Protein AF-A0A533UF74-F1 (afdb_monomer_lite)

Radius of gyration: 23.27 Å; chains: 1; bounding box: 42×51×60 Å

Foldseek 3Di:
DVVVVVVVVVVVVVVVVVVVVVVVPDDPPPQWDWDDDPQKIKIWGWPDPPDDPPDDTKIKIAIFGHDPVDGHAAQCVCVPDFDWDDDDPDIDTFDWDGDPDGRMIITD

pLDDT: mean 89.41, std 9.02, range [54.38, 96.5]

Structure (mmCIF, N/CA/C/O backbone):
data_AF-A0A533UF74-F1
#
_entry.id   AF-A0A533UF74-F1
#
loop_
_atom_site.group_PDB
_atom_site.id
_atom_site.type_symbol
_atom_site.label_atom_id
_atom_site.label_alt_id
_atom_site.label_comp_id
_atom_site.label_asym_id
_atom_site.label_entity_id
_atom_site.label_seq_id
_atom_site.pdbx_PDB_ins_code
_atom_site.Cartn_x
_atom_site.Cartn_y
_atom_site.Cartn_z
_atom_site.occupancy
_atom_site.B_iso_or_equiv
_atom_site.auth_seq_id
_atom_site.auth_comp_id
_atom_site.auth_asym_id
_atom_site.auth_atom_id
_atom_site.pdbx_PDB_model_num
ATOM 1 N N . MET A 1 1 ? -23.996 36.216 45.908 1.00 66.38 1 MET A N 1
ATOM 2 C CA . MET A 1 1 ? -23.524 34.817 46.058 1.00 66.38 1 MET A CA 1
ATOM 3 C C . MET A 1 1 ? -24.106 33.898 44.983 1.00 66.38 1 MET A C 1
ATOM 5 O O . MET A 1 1 ? -23.331 33.299 44.255 1.00 66.38 1 MET A O 1
ATOM 9 N N . LYS A 1 2 ? -25.436 33.868 44.793 1.00 77.06 2 LYS A N 1
ATOM 10 C CA . LYS A 1 2 ? -26.121 33.052 43.767 1.00 77.06 2 LYS A CA 1
ATOM 11 C C . LYS A 1 2 ? -25.627 33.291 42.330 1.00 77.06 2 LYS A C 1
ATOM 13 O O . LYS A 1 2 ? -25.329 32.335 41.632 1.00 77.06 2 LYS A O 1
ATOM 18 N N . THR A 1 3 ? -25.437 34.547 41.921 1.00 79.25 3 THR A N 1
ATOM 19 C CA . THR A 1 3 ? -24.955 34.894 40.570 1.00 79.25 3 THR A CA 1
ATOM 20 C C . THR A 1 3 ? -23.552 34.352 40.292 1.00 79.25 3 THR A C 1
ATOM 22 O O . THR A 1 3 ? -23.322 33.788 39.236 1.00 79.25 3 THR A O 1
ATOM 25 N N . LYS A 1 4 ? -22.636 34.426 41.271 1.00 83.62 4 LYS A N 1
ATOM 26 C CA . LYS A 1 4 ? -21.272 33.882 41.144 1.00 83.62 4 LYS A CA 1
ATOM 27 C C . LYS A 1 4 ? -21.265 32.353 41.029 1.00 83.62 4 LYS A C 1
ATOM 29 O O . LYS A 1 4 ? -20.471 31.817 40.270 1.00 83.62 4 LYS A O 1
ATOM 34 N N . ILE A 1 5 ? -22.166 31.673 41.745 1.00 89.06 5 ILE A N 1
ATOM 35 C CA . ILE A 1 5 ? -22.339 30.215 41.658 1.00 89.06 5 ILE A CA 1
ATOM 36 C C . ILE A 1 5 ? -22.871 29.828 40.271 1.00 89.06 5 ILE A C 1
ATOM 38 O O . ILE A 1 5 ? -22.327 28.927 39.648 1.00 89.06 5 ILE A O 1
ATOM 42 N N . ILE A 1 6 ? -23.869 30.549 39.749 1.00 91.12 6 ILE A N 1
ATOM 43 C CA . ILE A 1 6 ? -24.423 30.303 38.407 1.00 91.12 6 ILE A CA 1
ATOM 44 C C . ILE A 1 6 ? -23.356 30.515 37.323 1.00 91.12 6 ILE A C 1
ATOM 46 O O . ILE A 1 6 ? -23.195 29.666 36.449 1.00 91.12 6 ILE A O 1
ATOM 50 N N . THR A 1 7 ? -22.591 31.609 37.395 1.00 89.88 7 THR A N 1
ATOM 51 C CA . THR A 1 7 ? -21.504 31.877 36.441 1.00 89.88 7 THR A CA 1
ATOM 52 C C . THR A 1 7 ? -20.418 30.805 36.509 1.00 89.88 7 THR A C 1
ATOM 54 O O . THR A 1 7 ? -19.968 30.333 35.469 1.00 89.88 7 THR A O 1
ATOM 57 N N . PHE A 1 8 ? -20.027 30.375 37.712 1.00 93.88 8 PHE A N 1
ATOM 58 C CA . PHE A 1 8 ? -19.042 29.310 37.886 1.00 93.88 8 PHE A CA 1
ATOM 59 C C . PHE A 1 8 ? -19.523 27.984 37.282 1.00 93.88 8 PHE A C 1
ATOM 61 O O . PHE A 1 8 ? -18.788 27.355 36.522 1.00 93.88 8 PHE A O 1
AT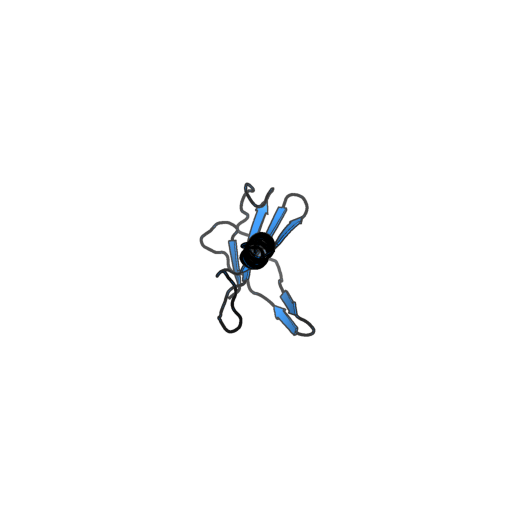OM 68 N N . SER A 1 9 ? -20.776 27.599 37.541 1.00 93.31 9 SER A N 1
ATOM 69 C CA . SER A 1 9 ? -21.368 26.386 36.968 1.00 93.31 9 SER A CA 1
ATOM 70 C C . SER A 1 9 ? -21.432 26.433 35.440 1.00 93.31 9 SER A C 1
ATOM 72 O O . SER A 1 9 ? -21.125 25.438 34.791 1.00 93.31 9 SER A O 1
ATOM 74 N N . LEU A 1 10 ? -21.778 27.582 34.849 1.00 95.00 10 LEU A N 1
ATOM 75 C CA . LEU A 1 10 ? -21.812 27.750 33.391 1.00 95.00 10 LEU A CA 1
ATOM 76 C C . LEU A 1 10 ? -20.425 27.600 32.759 1.00 95.00 10 LEU A C 1
ATOM 78 O O . LEU A 1 10 ? -20.283 26.889 31.767 1.00 95.00 10 LEU A O 1
ATOM 82 N N . VAL A 1 11 ? -19.399 28.217 33.352 1.00 95.81 11 VAL A N 1
ATOM 83 C CA . VAL A 1 11 ? -18.014 28.086 32.868 1.00 95.81 11 VAL A CA 1
ATOM 84 C C . VAL A 1 11 ? -17.536 26.640 32.988 1.00 95.81 11 VAL A C 1
ATOM 86 O O . VAL A 1 11 ? -16.903 26.125 32.070 1.00 95.81 11 VAL A O 1
ATOM 89 N N . PHE A 1 12 ? -17.881 25.958 34.081 1.00 96.06 12 PHE A N 1
ATOM 90 C CA . PHE A 1 12 ? -17.510 24.560 34.283 1.00 96.06 12 PHE A CA 1
ATOM 91 C C . PHE A 1 12 ? -18.175 23.626 33.259 1.00 96.06 12 PHE A C 1
ATOM 93 O O . PHE A 1 12 ? -17.503 22.784 32.666 1.00 96.06 12 PHE A O 1
ATOM 100 N N . ILE A 1 13 ? -19.470 23.812 32.983 1.00 96.44 13 ILE A N 1
ATOM 101 C CA . ILE A 1 13 ? -20.195 23.046 31.954 1.00 96.44 13 ILE A CA 1
ATOM 102 C C . ILE A 1 13 ? -19.608 23.310 30.562 1.00 96.44 13 ILE A C 1
ATOM 104 O O . ILE A 1 13 ? -19.399 22.374 29.791 1.00 96.44 13 ILE A O 1
ATOM 108 N N . MET A 1 14 ? -19.294 24.567 30.248 1.00 95.50 14 MET A N 1
ATOM 109 C CA . MET A 1 14 ? -18.664 24.935 28.981 1.00 95.50 14 MET A CA 1
ATOM 110 C C . MET A 1 14 ? -17.282 24.285 28.826 1.00 95.50 14 MET A C 1
ATOM 112 O O . MET A 1 14 ? -16.965 23.777 27.753 1.00 95.50 14 MET A O 1
ATOM 116 N N . LEU A 1 15 ? -16.487 24.219 29.899 1.00 95.19 15 LEU A N 1
ATOM 117 C CA . LEU A 1 15 ? -15.189 23.542 29.889 1.00 95.19 15 LEU A CA 1
ATOM 118 C C . LEU A 1 15 ? -15.332 22.033 29.639 1.00 95.19 15 LEU A C 1
ATOM 120 O O . LEU A 1 15 ? -14.585 21.474 28.836 1.00 95.19 15 LEU A O 1
ATOM 124 N N . LEU A 1 16 ? -16.311 21.381 30.274 1.00 94.50 16 LEU A N 1
ATOM 125 C CA . LEU A 1 16 ? -16.599 19.960 30.050 1.00 94.50 16 LEU A CA 1
ATOM 126 C C . LEU A 1 16 ? -17.026 19.680 28.602 1.00 94.50 16 LEU A C 1
ATOM 128 O O . LEU A 1 16 ? -16.560 18.709 28.008 1.00 94.50 16 LEU A O 1
ATOM 132 N N . LEU A 1 17 ? -17.857 20.544 28.014 1.00 93.56 17 LEU A N 1
ATOM 133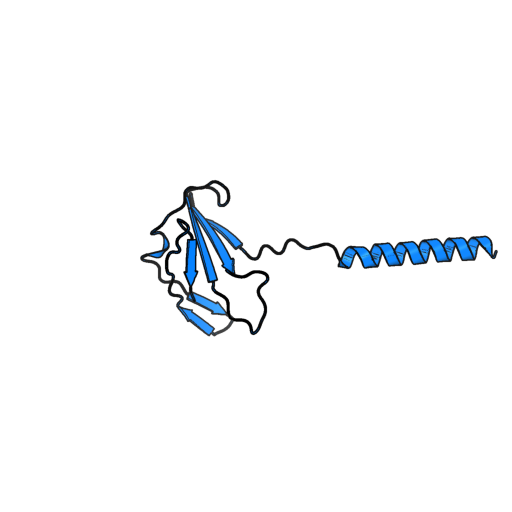 C CA . LEU A 1 17 ? -18.281 20.432 26.614 1.00 93.56 17 LEU A CA 1
ATOM 134 C C . LEU A 1 17 ? -17.103 20.582 25.642 1.00 93.56 17 LEU A C 1
ATOM 136 O O . LEU A 1 17 ? -16.981 19.803 24.696 1.00 93.56 17 LEU A O 1
ATOM 140 N N . VAL A 1 18 ? -16.203 21.535 25.900 1.00 91.94 18 VAL A N 1
ATOM 141 C CA . VAL A 1 18 ? -14.976 21.701 25.107 1.00 91.94 18 VAL A CA 1
ATOM 142 C C . VAL A 1 18 ? -14.09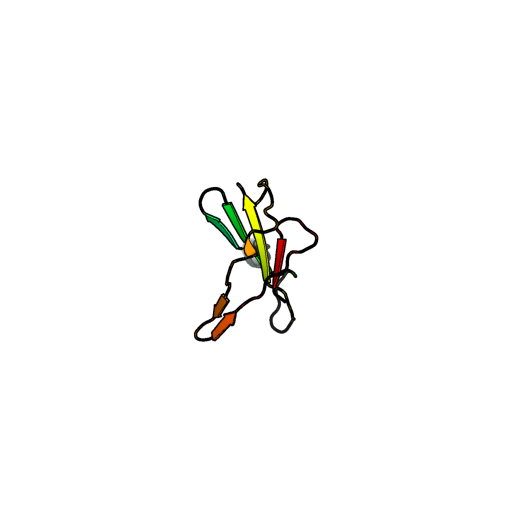4 20.457 25.224 1.00 91.94 18 VAL A C 1
ATOM 144 O O . VAL A 1 18 ? -13.683 19.912 24.203 1.00 91.94 18 VAL A O 1
ATOM 147 N N . MET A 1 19 ? -13.858 19.943 26.434 1.00 88.00 19 MET A N 1
ATOM 148 C CA . MET A 1 19 ? -13.054 18.730 26.638 1.00 88.00 19 MET A CA 1
ATOM 149 C C . MET A 1 19 ? -13.653 17.509 25.921 1.00 88.00 19 MET A C 1
ATOM 151 O O . MET A 1 19 ? -12.920 16.763 25.275 1.00 88.00 19 MET A O 1
ATOM 155 N N . TYR A 1 20 ? -14.980 17.343 25.969 1.00 87.94 20 TYR A N 1
ATOM 156 C CA . TYR A 1 20 ? -15.692 16.267 25.273 1.00 87.94 20 TYR A CA 1
ATOM 157 C C . TYR A 1 20 ? -15.535 16.355 23.749 1.00 87.94 20 TYR A C 1
ATOM 159 O O . TYR A 1 20 ? -15.335 15.340 23.086 1.00 87.94 20 TYR A O 1
ATOM 167 N N . SER A 1 21 ? -15.555 17.566 23.182 1.00 84.25 21 SER A N 1
ATOM 168 C CA . SER A 1 21 ? -15.435 17.765 21.731 1.00 84.25 21 SER A CA 1
ATOM 169 C C . SER A 1 21 ? -14.069 17.360 21.155 1.00 84.25 21 SER A C 1
ATOM 171 O O . SER A 1 21 ? -13.996 16.907 20.013 1.00 84.25 21 SER A O 1
ATOM 173 N N . ILE A 1 22 ? -12.990 17.426 21.947 1.00 79.38 22 ILE A N 1
ATOM 174 C CA . ILE A 1 22 ? -11.634 17.058 21.498 1.00 79.38 22 ILE A CA 1
ATOM 175 C C . ILE A 1 22 ? -11.546 15.556 21.174 1.00 79.38 22 ILE A C 1
ATOM 177 O O . ILE A 1 22 ? -10.819 15.162 20.258 1.00 79.38 22 ILE A O 1
ATOM 181 N N . SER A 1 23 ? -12.331 14.716 21.857 1.00 72.75 23 SER A N 1
ATOM 182 C CA . SER A 1 23 ? -12.407 13.272 21.599 1.00 72.75 23 SER A CA 1
ATOM 183 C C . SER A 1 23 ? -13.022 12.915 20.240 1.00 72.75 23 SER A C 1
ATOM 185 O O . SER A 1 23 ? -12.796 11.805 19.764 1.00 72.75 23 SER A O 1
ATOM 187 N N . PHE A 1 24 ? -13.741 13.843 19.597 1.00 72.31 24 PHE A N 1
ATOM 188 C CA . PHE A 1 24 ? -14.364 13.652 18.279 1.00 72.31 24 PHE A CA 1
ATOM 189 C C . PHE A 1 24 ? -13.562 14.262 17.130 1.00 72.31 24 PHE A C 1
ATOM 191 O O . PHE A 1 24 ? -14.044 14.304 16.000 1.00 72.31 24 PHE A O 1
ATOM 198 N N . THR A 1 25 ? -12.340 14.732 17.386 1.00 71.75 25 THR A N 1
ATOM 199 C CA . THR A 1 25 ? -11.462 15.168 16.299 1.00 71.75 25 THR A CA 1
ATOM 200 C C . THR A 1 25 ? -11.141 13.965 15.400 1.00 71.75 25 THR A C 1
ATOM 202 O O . THR A 1 25 ? -10.597 12.970 15.894 1.00 71.75 25 THR A O 1
ATOM 205 N N . PRO A 1 26 ? -11.491 13.997 14.096 1.00 62.06 26 PRO A N 1
ATOM 206 C CA . PRO A 1 26 ? -11.127 12.921 13.188 1.00 62.06 26 PRO A CA 1
ATOM 207 C C . PRO A 1 26 ? -9.603 12.893 13.109 1.00 62.06 26 PRO A C 1
ATOM 209 O O . PRO A 1 26 ? -8.973 13.807 12.579 1.00 62.06 26 PRO A O 1
ATOM 212 N N . LYS A 1 27 ? -8.989 11.866 13.699 1.00 58.25 27 LYS A N 1
ATOM 213 C CA . LYS A 1 27 ? -7.564 11.623 13.488 1.00 58.25 27 LYS A CA 1
ATOM 214 C C . LYS A 1 27 ? -7.394 11.195 12.036 1.00 58.25 27 LYS A C 1
ATOM 216 O O . LYS A 1 27 ? -8.153 10.346 11.573 1.00 58.25 27 LYS A O 1
ATOM 221 N N . SER A 1 28 ? -6.396 11.742 11.345 1.00 55.75 28 SER A N 1
ATOM 222 C CA . SER A 1 28 ? -5.981 11.207 10.049 1.00 55.75 28 SER A CA 1
ATOM 223 C C . SER A 1 28 ? -5.534 9.764 10.250 1.00 55.75 28 SER A C 1
ATOM 225 O O . SER A 1 28 ? -4.429 9.498 10.719 1.00 55.75 28 SER A O 1
ATOM 227 N N . ALA A 1 29 ? -6.421 8.826 9.945 1.00 54.38 29 ALA A N 1
ATOM 228 C CA . ALA A 1 29 ? -6.060 7.439 9.764 1.00 54.38 29 ALA A CA 1
ATOM 229 C C . ALA A 1 29 ? -5.522 7.326 8.338 1.00 54.38 29 ALA A C 1
ATOM 231 O O . ALA A 1 29 ? -6.279 7.081 7.407 1.00 54.38 29 ALA A O 1
ATOM 232 N N . SER A 1 30 ? -4.221 7.560 8.154 1.00 62.38 30 SER A N 1
ATOM 233 C CA . SER A 1 30 ? -3.565 7.081 6.938 1.00 62.38 30 SER A CA 1
ATOM 234 C C . SER A 1 30 ? -3.529 5.564 7.049 1.00 62.38 30 SER A C 1
ATOM 236 O O . SER A 1 30 ? -2.706 5.006 7.774 1.00 62.38 30 SER A O 1
ATOM 238 N N . ALA A 1 31 ? -4.467 4.897 6.383 1.00 72.19 31 ALA A N 1
ATOM 239 C CA . ALA A 1 31 ? -4.454 3.445 6.260 1.00 72.19 31 ALA A CA 1
ATOM 240 C C . ALA A 1 31 ? -3.249 2.957 5.447 1.00 72.19 31 ALA A C 1
ATOM 242 O O . ALA A 1 31 ? -2.924 1.769 5.484 1.00 72.19 31 ALA A O 1
ATOM 243 N N . HIS A 1 32 ? -2.593 3.870 4.722 1.00 88.19 32 HIS A N 1
ATOM 244 C CA . HIS A 1 32 ? -1.396 3.586 3.958 1.00 88.19 32 HIS A CA 1
ATOM 245 C C . HIS A 1 32 ? -0.138 4.133 4.622 1.00 88.19 32 HIS A C 1
ATOM 247 O O . HIS A 1 32 ? -0.107 5.234 5.172 1.00 88.19 32 HIS A O 1
ATOM 253 N N . ILE A 1 33 ? 0.927 3.346 4.532 1.00 90.44 33 ILE A N 1
ATOM 254 C CA . ILE A 1 33 ? 2.280 3.728 4.908 1.00 90.44 33 ILE A CA 1
ATOM 255 C C . ILE A 1 33 ? 3.066 3.930 3.623 1.00 90.44 33 ILE A C 1
ATOM 257 O O . ILE A 1 33 ? 3.195 3.013 2.814 1.00 90.44 33 ILE A O 1
ATOM 261 N N . SER A 1 34 ? 3.641 5.119 3.487 1.00 93.12 34 SER A N 1
ATOM 262 C CA . SER A 1 34 ? 4.452 5.499 2.339 1.00 93.12 34 SER A CA 1
ATOM 263 C C . SER A 1 34 ? 5.940 5.508 2.682 1.00 93.12 34 SER A C 1
ATOM 265 O O . SER A 1 34 ? 6.369 6.079 3.691 1.00 93.12 34 SER A O 1
ATOM 267 N N . LYS A 1 35 ? 6.750 4.861 1.839 1.00 93.38 35 LYS A N 1
ATOM 268 C CA . LYS A 1 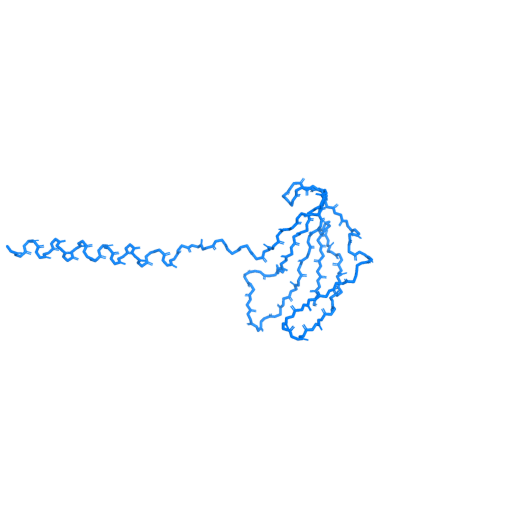35 ? 8.205 4.768 1.991 1.00 93.38 35 LYS A CA 1
ATOM 269 C C . LYS A 1 35 ? 8.916 5.072 0.678 1.00 93.38 35 LYS A C 1
ATOM 271 O O . LYS A 1 35 ? 8.524 4.599 -0.382 1.00 93.38 35 LYS A O 1
ATOM 276 N N . VAL A 1 36 ? 9.998 5.840 0.768 1.00 94.94 36 VAL A N 1
ATOM 277 C CA . VAL A 1 36 ? 10.837 6.212 -0.377 1.00 94.94 36 VAL A CA 1
ATOM 278 C C . VAL A 1 36 ? 12.101 5.354 -0.401 1.00 94.94 36 VAL A C 1
ATOM 280 O O . VAL A 1 36 ? 12.798 5.234 0.610 1.00 94.94 36 VAL A O 1
ATOM 283 N N . PHE A 1 37 ? 12.402 4.792 -1.569 1.00 92.88 37 PHE A N 1
ATOM 284 C CA . PHE A 1 37 ? 13.594 4.010 -1.881 1.00 92.88 37 PHE A CA 1
ATOM 285 C C . PHE A 1 37 ? 14.297 4.629 -3.095 1.00 92.88 37 PHE A C 1
ATOM 287 O O . PHE A 1 37 ? 13.957 4.356 -4.246 1.00 92.88 37 PHE A O 1
ATOM 294 N N . GLY A 1 38 ? 15.280 5.500 -2.854 1.00 93.81 3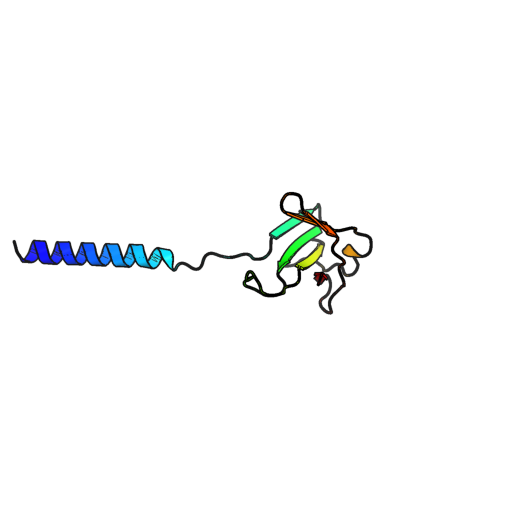8 GLY A N 1
ATOM 295 C CA . GLY A 1 38 ? 15.927 6.253 -3.932 1.00 93.81 38 GLY A CA 1
ATOM 296 C C . GLY A 1 38 ? 14.917 7.132 -4.677 1.00 93.81 38 GLY A C 1
ATOM 297 O O . GLY A 1 38 ? 14.269 7.972 -4.065 1.00 93.81 38 GLY A O 1
ATOM 298 N N . ASN A 1 39 ? 14.769 6.925 -5.990 1.00 94.25 39 ASN A N 1
ATOM 299 C CA . ASN A 1 39 ? 13.785 7.630 -6.825 1.00 94.25 39 ASN A CA 1
ATOM 300 C C . ASN A 1 39 ? 12.462 6.857 -6.980 1.00 94.25 39 ASN A C 1
ATOM 302 O O . ASN A 1 39 ? 11.739 7.050 -7.955 1.00 94.25 39 ASN A O 1
ATOM 306 N N . TYR A 1 40 ? 12.170 5.935 -6.070 1.00 94.88 40 TYR A N 1
ATOM 307 C CA . TYR A 1 40 ? 10.930 5.171 -6.061 1.00 94.88 40 TYR A CA 1
ATOM 308 C C . TYR A 1 40 ? 10.182 5.418 -4.765 1.00 94.88 40 TYR A C 1
ATOM 310 O O . TYR A 1 40 ? 10.791 5.552 -3.703 1.00 94.88 40 TYR A O 1
ATOM 318 N N . SER A 1 41 ? 8.864 5.433 -4.846 1.00 95.75 41 SER A N 1
ATOM 319 C CA . SER A 1 41 ? 7.986 5.447 -3.695 1.00 95.75 41 SER A CA 1
ATOM 320 C C . SER A 1 41 ? 7.098 4.212 -3.706 1.00 95.75 41 SER A C 1
ATOM 322 O O . SER A 1 41 ? 6.643 3.748 -4.754 1.00 95.75 41 SER A O 1
ATOM 324 N N . VAL A 1 42 ? 6.912 3.651 -2.516 1.00 95.12 42 VAL A N 1
ATOM 325 C CA . VAL A 1 42 ? 6.070 2.489 -2.268 1.00 95.12 42 VAL A CA 1
ATOM 326 C C . VAL A 1 42 ? 5.079 2.870 -1.187 1.00 95.12 42 VAL A C 1
ATOM 328 O O . VAL A 1 42 ? 5.482 3.233 -0.081 1.00 95.12 42 VAL A O 1
ATOM 331 N N . GLU A 1 43 ? 3.801 2.779 -1.512 1.00 94.56 43 GLU A N 1
ATOM 332 C CA . GLU A 1 43 ? 2.703 2.983 -0.579 1.00 94.56 43 GLU A CA 1
ATOM 333 C C . GLU A 1 43 ? 2.003 1.647 -0.329 1.00 94.56 43 GLU A C 1
ATOM 335 O O . GLU A 1 43 ? 1.725 0.905 -1.270 1.00 94.56 43 GLU A O 1
ATOM 340 N N . ILE A 1 44 ? 1.775 1.302 0.938 1.00 93.81 44 ILE A N 1
ATOM 341 C CA . ILE A 1 44 ? 1.232 -0.001 1.344 1.00 93.81 44 ILE A CA 1
ATOM 342 C C . ILE A 1 44 ? 0.077 0.215 2.306 1.00 93.81 44 ILE A C 1
ATOM 344 O O . ILE A 1 44 ? 0.249 0.924 3.296 1.00 93.81 44 ILE A O 1
ATOM 348 N N . GLY A 1 45 ? -1.046 -0.467 2.098 1.00 92.25 45 GLY A N 1
ATOM 349 C CA . GLY A 1 45 ? -2.116 -0.500 3.089 1.00 92.25 45 GLY A CA 1
ATOM 350 C C . GLY A 1 45 ? -3.272 -1.418 2.724 1.00 92.25 45 GLY A C 1
ATOM 351 O O . GLY A 1 45 ? -3.060 -2.467 2.120 1.00 92.25 45 GLY A O 1
ATOM 352 N N . TRP A 1 46 ? -4.483 -1.050 3.133 1.00 92.31 46 TRP A N 1
ATOM 353 C CA . TRP A 1 46 ? -5.688 -1.854 2.927 1.00 92.31 46 TRP A CA 1
ATOM 354 C C . TRP A 1 46 ? -6.466 -1.393 1.699 1.00 92.31 46 TRP A C 1
ATOM 356 O O . TRP A 1 46 ? -6.566 -0.197 1.455 1.00 92.31 46 TRP A O 1
ATOM 366 N N . ALA A 1 47 ? -7.034 -2.339 0.949 1.00 90.94 47 ALA A N 1
ATOM 367 C CA . ALA A 1 47 ? -7.877 -2.021 -0.203 1.00 90.94 47 ALA A CA 1
ATOM 368 C C . ALA A 1 47 ? -9.230 -1.419 0.214 1.00 90.94 47 ALA A C 1
ATOM 370 O O . ALA A 1 47 ? -9.702 -0.463 -0.395 1.00 90.94 47 ALA A O 1
ATOM 371 N N . ASN A 1 48 ? -9.849 -1.974 1.263 1.00 89.62 48 ASN A N 1
ATOM 372 C CA . ASN A 1 48 ? -11.096 -1.463 1.831 1.00 89.62 48 ASN A CA 1
ATOM 373 C C . ASN A 1 48 ? -10.827 -0.748 3.155 1.00 89.62 48 ASN A C 1
ATOM 375 O O . ASN A 1 48 ? -10.243 -1.331 4.074 1.00 89.62 48 ASN A O 1
ATOM 379 N N . GLU A 1 49 ? -11.299 0.492 3.267 1.00 86.56 49 GLU A N 1
ATOM 380 C CA . GLU A 1 49 ? -11.066 1.343 4.430 1.00 86.56 49 GLU A CA 1
ATOM 381 C C . GLU A 1 49 ? -12.372 1.831 5.076 1.00 86.56 49 GLU A C 1
ATOM 383 O O . GLU A 1 49 ? -13.319 2.168 4.363 1.00 86.56 49 GLU A O 1
ATOM 388 N N . PRO A 1 50 ? -12.431 1.914 6.421 1.00 85.38 50 PRO A N 1
ATOM 389 C CA . PRO A 1 50 ? -11.391 1.509 7.372 1.00 85.38 50 PRO A CA 1
ATOM 390 C C . PRO A 1 50 ? -11.297 -0.022 7.507 1.00 85.38 50 PRO A C 1
ATOM 392 O O . PRO A 1 50 ? -12.271 -0.745 7.307 1.00 85.38 50 PRO A O 1
ATOM 395 N N . ALA A 1 51 ? -10.117 -0.530 7.865 1.00 86.06 51 ALA A N 1
ATOM 396 C CA . ALA A 1 51 ? -9.930 -1.963 8.068 1.00 86.06 51 ALA A CA 1
ATOM 397 C C . ALA A 1 51 ? -10.584 -2.426 9.379 1.00 86.06 51 ALA A C 1
ATOM 399 O O . ALA A 1 51 ? -10.248 -1.936 10.459 1.00 86.06 51 ALA A O 1
ATOM 400 N N . PHE A 1 52 ? -11.486 -3.405 9.287 1.00 86.00 52 PHE A N 1
ATOM 401 C CA . PHE A 1 52 ? -12.166 -3.998 10.437 1.00 86.00 52 PHE A CA 1
ATOM 402 C C . PHE A 1 52 ? -11.686 -5.425 10.695 1.00 86.00 52 PHE A C 1
ATOM 404 O O . PHE A 1 52 ? -11.567 -6.236 9.777 1.00 86.00 52 PHE A O 1
ATOM 411 N N . ALA A 1 53 ? -11.458 -5.757 11.967 1.00 87.06 53 ALA A N 1
ATOM 412 C CA . ALA A 1 53 ? -11.152 -7.123 12.369 1.00 87.06 53 ALA A CA 1
ATOM 413 C C . ALA A 1 53 ? -12.339 -8.056 12.074 1.00 87.06 53 ALA A C 1
ATOM 415 O O . ALA A 1 53 ? -13.490 -7.710 12.335 1.00 87.06 53 ALA A O 1
ATOM 416 N N . GLY A 1 54 ? -12.051 -9.249 11.550 1.00 89.38 54 GLY A N 1
ATOM 417 C CA . GLY A 1 54 ? -13.067 -10.251 11.212 1.00 89.38 54 GLY A CA 1
ATOM 418 C C . GLY A 1 54 ? -13.730 -10.067 9.842 1.00 89.38 54 GLY A C 1
ATOM 419 O O . GLY A 1 54 ? -14.481 -10.948 9.433 1.00 89.38 54 GLY A O 1
ATOM 420 N N . LEU A 1 55 ? -13.432 -8.984 9.115 1.00 90.00 55 LEU A N 1
ATOM 421 C CA . LEU A 1 55 ? -13.835 -8.815 7.717 1.00 90.00 55 LEU A CA 1
ATOM 422 C C . LEU A 1 55 ? -12.657 -9.105 6.785 1.00 90.00 55 LEU A C 1
ATOM 424 O O . LEU A 1 55 ? -11.526 -8.700 7.051 1.00 90.00 55 LEU A O 1
ATOM 428 N N . MET A 1 56 ? -12.928 -9.811 5.686 1.00 91.25 56 MET A N 1
ATOM 429 C CA . MET A 1 56 ? -11.917 -10.086 4.667 1.00 91.25 56 MET A CA 1
ATOM 430 C C . MET A 1 56 ? -11.526 -8.792 3.948 1.00 91.25 56 MET A C 1
ATOM 432 O O . MET A 1 56 ? -12.380 -7.963 3.629 1.00 91.25 56 MET A O 1
ATOM 436 N N . ASN A 1 57 ? -10.229 -8.617 3.711 1.00 91.19 57 ASN A N 1
ATOM 437 C CA . ASN A 1 57 ? -9.665 -7.444 3.058 1.00 91.19 57 ASN A CA 1
ATOM 438 C C . ASN A 1 57 ? -8.387 -7.838 2.317 1.00 91.19 57 ASN A C 1
ATOM 440 O O . ASN A 1 57 ? -7.766 -8.845 2.654 1.00 91.19 57 ASN A O 1
ATOM 444 N N . ASN A 1 58 ? -7.978 -7.005 1.368 1.00 92.56 58 ASN A N 1
ATOM 445 C CA . ASN A 1 58 ? -6.788 -7.231 0.565 1.00 92.56 58 ASN A CA 1
ATOM 446 C C . ASN A 1 58 ? -5.701 -6.244 0.976 1.00 92.56 58 ASN A C 1
ATOM 448 O O . ASN A 1 58 ? -5.983 -5.080 1.284 1.00 92.56 58 ASN A O 1
ATOM 452 N N . ILE A 1 59 ? -4.453 -6.701 0.939 1.00 93.06 59 ILE A N 1
ATOM 453 C CA . ILE A 1 59 ? -3.309 -5.797 1.042 1.00 93.06 59 ILE A CA 1
ATOM 454 C C . ILE A 1 59 ? -3.122 -5.154 -0.325 1.00 93.06 59 ILE A C 1
ATOM 456 O O . ILE A 1 59 ? -3.051 -5.859 -1.334 1.00 93.06 59 ILE A O 1
ATOM 460 N N . GLN A 1 60 ? -3.024 -3.831 -0.349 1.00 94.00 60 GLN A N 1
ATOM 461 C CA . GLN A 1 60 ? -2.694 -3.073 -1.543 1.00 94.00 60 GLN A CA 1
ATOM 462 C C . GLN A 1 60 ? -1.277 -2.516 -1.474 1.00 94.00 60 GLN A C 1
ATOM 464 O O . GLN A 1 60 ? -0.811 -2.084 -0.415 1.00 94.00 60 GLN A O 1
ATOM 469 N N . VAL A 1 61 ? -0.604 -2.517 -2.620 1.00 95.38 61 V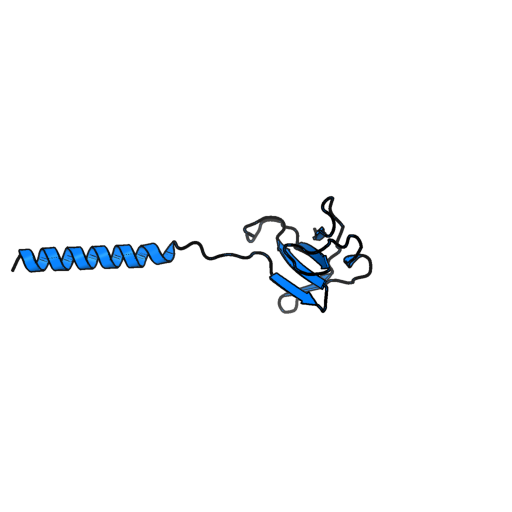AL A N 1
ATOM 470 C CA . VAL A 1 61 ? 0.710 -1.900 -2.800 1.00 95.38 61 VAL A CA 1
ATOM 471 C C . VAL A 1 61 ? 0.667 -1.032 -4.047 1.00 95.38 61 VAL A C 1
ATOM 473 O O . VAL A 1 61 ? 0.245 -1.492 -5.106 1.00 95.38 61 VAL A O 1
ATOM 476 N N . ILE A 1 62 ? 1.128 0.209 -3.931 1.00 95.06 62 ILE A N 1
ATOM 477 C CA . ILE A 1 62 ? 1.310 1.133 -5.048 1.00 95.06 62 ILE A CA 1
ATOM 478 C C . ILE A 1 62 ? 2.799 1.411 -5.193 1.00 95.06 62 ILE A C 1
ATOM 480 O O . ILE A 1 62 ? 3.459 1.781 -4.222 1.00 95.06 62 ILE A O 1
ATOM 484 N N . VAL A 1 63 ? 3.328 1.260 -6.408 1.00 95.62 63 VAL A N 1
ATOM 485 C CA . VAL A 1 63 ? 4.730 1.574 -6.711 1.00 95.62 63 VAL A CA 1
ATOM 486 C C . VAL A 1 63 ? 4.817 2.640 -7.794 1.00 95.62 63 VAL A C 1
ATOM 488 O O . VAL A 1 63 ? 4.304 2.473 -8.906 1.00 95.62 63 VAL A O 1
ATOM 491 N N . LYS A 1 64 ? 5.509 3.736 -7.476 1.00 96.19 64 LYS A N 1
ATOM 492 C CA . LYS A 1 64 ? 5.734 4.865 -8.384 1.00 96.19 64 LYS A CA 1
ATOM 493 C C . LYS A 1 64 ? 7.213 5.240 -8.450 1.00 96.19 64 LYS A C 1
ATOM 495 O O . LYS A 1 64 ? 7.976 5.040 -7.508 1.00 96.19 64 LYS A O 1
ATOM 500 N N . LYS A 1 65 ? 7.627 5.819 -9.576 1.00 96.31 65 LYS A N 1
ATOM 501 C CA . LYS A 1 65 ? 8.898 6.531 -9.741 1.00 96.31 65 LYS A CA 1
ATOM 502 C C . LYS A 1 65 ? 8.686 8.005 -9.390 1.00 96.31 65 LYS A C 1
ATOM 504 O O . LYS A 1 65 ? 7.865 8.669 -10.022 1.00 96.31 65 LYS A O 1
ATOM 509 N N . GLY A 1 66 ? 9.429 8.522 -8.419 1.00 93.44 66 GLY A N 1
ATOM 510 C CA . GLY A 1 66 ? 9.267 9.865 -7.862 1.00 93.44 66 GLY A CA 1
ATOM 511 C C . GLY A 1 66 ? 8.400 9.886 -6.599 1.00 93.44 66 GLY A C 1
ATOM 512 O O . GLY A 1 66 ? 8.444 8.965 -5.790 1.00 93.44 66 GLY A O 1
ATOM 513 N N . ASN A 1 67 ? 7.637 10.965 -6.403 1.00 88.94 67 ASN A N 1
ATOM 514 C CA . ASN A 1 67 ? 6.741 11.127 -5.251 1.00 88.94 67 ASN A CA 1
ATOM 515 C C . ASN A 1 67 ? 5.514 10.188 -5.364 1.00 88.94 67 ASN A C 1
ATOM 517 O O . ASN A 1 67 ? 5.069 9.873 -6.461 1.00 88.94 67 ASN A O 1
ATOM 521 N N . VAL A 1 68 ? 4.959 9.741 -4.236 1.00 83.56 68 VAL A N 1
ATOM 522 C CA . VAL A 1 68 ? 3.694 8.991 -4.143 1.00 83.56 68 VAL A CA 1
ATOM 523 C C . VAL A 1 68 ? 2.532 9.741 -4.793 1.00 83.56 68 VAL A C 1
ATOM 525 O O . VAL A 1 68 ? 1.757 9.127 -5.519 1.00 83.56 68 VAL A O 1
ATOM 528 N N . ASP A 1 69 ? 2.432 11.058 -4.619 1.00 85.44 69 ASP A N 1
ATOM 529 C CA . ASP A 1 69 ? 1.269 11.802 -5.121 1.00 85.44 69 ASP A CA 1
ATOM 530 C C . ASP A 1 69 ? 1.318 11.964 -6.649 1.00 85.44 69 ASP A C 1
ATOM 532 O O . ASP A 1 69 ? 0.372 11.631 -7.360 1.00 85.44 69 ASP A O 1
ATOM 536 N N . ASN A 1 70 ? 2.478 12.387 -7.166 1.00 87.19 70 ASN A N 1
ATOM 537 C CA . ASN A 1 70 ? 2.636 12.865 -8.548 1.00 87.19 70 ASN A CA 1
ATOM 538 C C . ASN A 1 70 ? 3.650 12.060 -9.384 1.00 87.19 70 ASN A C 1
ATOM 540 O O . ASN A 1 70 ? 4.051 12.491 -10.465 1.00 87.19 70 ASN A O 1
ATOM 544 N N . GLY A 1 71 ? 4.134 10.930 -8.871 1.00 92.31 71 GLY A N 1
ATOM 545 C CA . GLY A 1 71 ? 5.099 10.070 -9.553 1.00 92.31 71 GLY A CA 1
ATOM 546 C C . GLY A 1 71 ? 4.495 9.247 -10.688 1.00 92.31 71 GLY A C 1
ATOM 547 O O . GLY A 1 71 ? 3.279 9.130 -10.838 1.00 92.31 71 GLY A O 1
ATOM 548 N N . THR A 1 72 ? 5.365 8.634 -11.486 1.00 96.50 72 THR A N 1
ATOM 549 C CA . THR A 1 72 ? 4.969 7.768 -12.604 1.00 96.50 72 THR A CA 1
ATOM 550 C C . THR A 1 72 ? 4.763 6.336 -12.121 1.00 96.50 72 THR A C 1
ATOM 552 O O . THR A 1 72 ? 5.687 5.744 -11.566 1.00 96.50 72 THR A O 1
ATOM 555 N N . SER A 1 73 ? 3.579 5.766 -12.341 1.00 95.06 73 SER A N 1
ATOM 556 C CA . SER A 1 73 ? 3.272 4.376 -11.981 1.00 95.06 73 SER A CA 1
ATOM 557 C C . SER A 1 73 ? 4.166 3.355 -12.688 1.00 95.06 73 SER A C 1
ATOM 559 O O . SER A 1 73 ? 4.492 3.521 -13.864 1.00 95.06 73 SER A O 1
ATOM 561 N N . ILE A 1 74 ? 4.519 2.275 -11.982 1.00 93.88 74 ILE A N 1
ATOM 562 C CA . ILE A 1 74 ? 5.335 1.168 -12.509 1.00 93.88 74 ILE A CA 1
ATOM 563 C C . ILE A 1 74 ? 4.514 -0.123 -12.482 1.00 93.88 74 ILE A C 1
ATOM 565 O O . ILE A 1 74 ? 4.173 -0.617 -11.409 1.00 93.88 74 ILE A O 1
ATOM 569 N N . THR A 1 75 ? 4.200 -0.678 -13.652 1.00 91.88 75 THR A N 1
ATOM 570 C CA . THR A 1 75 ? 3.232 -1.781 -13.832 1.00 91.88 75 THR A CA 1
ATOM 571 C C . THR A 1 75 ? 3.801 -3.188 -13.647 1.00 91.88 75 THR A C 1
ATOM 573 O O . THR A 1 75 ? 3.033 -4.139 -13.550 1.00 91.88 75 THR A O 1
ATOM 576 N N . ASP A 1 76 ? 5.123 -3.336 -13.579 1.00 92.88 76 ASP A N 1
ATOM 577 C CA . ASP A 1 76 ? 5.828 -4.611 -13.392 1.00 92.88 76 ASP A CA 1
ATOM 578 C C . ASP A 1 76 ? 6.736 -4.634 -12.146 1.00 92.88 76 ASP A C 1
ATOM 580 O O . ASP A 1 76 ? 7.537 -5.552 -11.966 1.00 92.88 76 ASP A O 1
ATOM 584 N N . ALA A 1 77 ? 6.591 -3.651 -11.252 1.00 93.44 77 ALA A N 1
ATOM 585 C CA . ALA A 1 77 ? 7.449 -3.447 -10.085 1.00 93.44 77 ALA A CA 1
ATOM 586 C C . ALA A 1 77 ? 7.560 -4.682 -9.180 1.00 93.44 77 ALA A C 1
ATOM 588 O O . ALA A 1 77 ? 8.635 -4.964 -8.653 1.00 93.44 77 ALA A O 1
ATOM 589 N N . LEU A 1 78 ? 6.456 -5.417 -9.002 1.00 94.50 78 LEU A N 1
ATOM 590 C CA . LEU A 1 78 ? 6.404 -6.578 -8.109 1.00 94.50 78 LEU A CA 1
ATOM 591 C C . LEU A 1 78 ? 6.609 -7.918 -8.835 1.00 94.50 78 LEU A C 1
ATOM 593 O O . LEU A 1 78 ? 6.681 -8.951 -8.176 1.00 94.50 78 LEU A O 1
ATOM 597 N N . ALA A 1 79 ? 6.757 -7.929 -10.166 1.00 91.56 79 ALA A N 1
ATOM 598 C CA . ALA A 1 79 ? 6.698 -9.149 -10.987 1.00 91.56 79 ALA A CA 1
ATOM 599 C C . ALA A 1 79 ? 7.758 -10.215 -10.644 1.00 91.56 79 ALA A C 1
ATOM 601 O O . ALA A 1 79 ? 7.616 -11.379 -11.010 1.00 91.56 79 ALA A O 1
ATOM 602 N N . LYS A 1 80 ? 8.845 -9.823 -9.970 1.00 91.12 80 LYS A N 1
ATOM 603 C CA . LYS A 1 80 ? 9.943 -10.712 -9.553 1.00 91.12 80 LYS A CA 1
ATOM 604 C C . LYS A 1 80 ? 10.262 -10.595 -8.063 1.00 91.12 80 LYS A C 1
ATOM 606 O O . LYS A 1 80 ? 11.364 -10.939 -7.639 1.00 91.12 80 LYS A O 1
ATOM 611 N N . MET A 1 81 ? 9.329 -10.070 -7.276 1.00 92.06 81 MET A N 1
ATOM 612 C CA . MET A 1 81 ? 9.501 -9.919 -5.837 1.00 92.06 81 MET A CA 1
ATOM 613 C C . MET A 1 81 ? 8.883 -11.101 -5.096 1.00 92.06 81 MET A C 1
ATOM 615 O O . MET A 1 81 ? 7.794 -11.551 -5.427 1.00 92.06 81 MET A O 1
ATOM 619 N N . GLN A 1 82 ? 9.571 -11.569 -4.057 1.00 94.19 82 GLN A N 1
ATOM 620 C CA . GLN A 1 82 ? 8.974 -12.426 -3.036 1.00 94.19 82 GLN A CA 1
ATOM 621 C C . GLN A 1 82 ? 8.626 -11.545 -1.845 1.00 94.19 82 GLN A C 1
ATOM 623 O O . GLN A 1 82 ? 9.507 -10.904 -1.265 1.00 94.19 82 GLN A O 1
ATOM 628 N N . ILE A 1 83 ? 7.341 -11.482 -1.509 1.00 94.19 83 ILE A N 1
ATOM 629 C CA . ILE A 1 83 ? 6.827 -10.590 -0.474 1.00 94.19 83 ILE A CA 1
ATOM 630 C C . ILE A 1 83 ? 6.176 -11.441 0.609 1.00 94.19 83 ILE A C 1
ATOM 632 O O . ILE A 1 83 ? 5.449 -12.390 0.332 1.00 94.19 83 ILE A O 1
ATOM 636 N N . SER A 1 84 ? 6.447 -11.112 1.867 1.00 94.88 84 SER A N 1
ATOM 637 C CA . SER A 1 84 ? 5.837 -11.779 3.012 1.00 94.88 84 SER A CA 1
ATOM 638 C C . SER A 1 84 ? 5.434 -10.766 4.066 1.00 94.88 84 SER A C 1
ATOM 640 O O . SER A 1 84 ? 6.178 -9.820 4.330 1.00 94.88 84 SER A O 1
ATOM 642 N N . VAL A 1 85 ? 4.305 -11.010 4.720 1.00 92.38 85 VAL A N 1
ATOM 643 C CA . VAL A 1 85 ? 3.895 -10.294 5.927 1.00 92.38 85 VAL A CA 1
ATOM 644 C C . VAL A 1 85 ? 4.234 -11.129 7.155 1.00 92.38 85 VAL A C 1
ATOM 646 O O . VAL A 1 85 ? 4.073 -12.350 7.159 1.00 92.38 85 VAL A O 1
ATOM 649 N N . LYS A 1 86 ? 4.701 -10.464 8.213 1.00 94.56 86 LYS A N 1
ATOM 650 C CA . LYS A 1 86 ? 5.041 -11.096 9.487 1.00 94.56 86 LYS A CA 1
ATOM 651 C C . LYS A 1 86 ? 4.313 -10.407 10.634 1.00 94.56 86 LYS A C 1
ATOM 653 O O . LYS A 1 86 ? 4.370 -9.185 10.755 1.00 94.56 86 LYS A O 1
ATOM 658 N N . TYR A 1 87 ? 3.696 -11.200 11.503 1.00 91.38 87 TYR A N 1
ATOM 659 C CA . TYR A 1 87 ? 3.102 -10.741 12.755 1.00 91.38 87 TYR A CA 1
ATOM 660 C C . TYR A 1 87 ? 3.472 -11.712 13.880 1.00 91.38 87 TYR A C 1
ATOM 662 O O . TYR A 1 87 ? 3.104 -12.887 13.859 1.00 91.38 87 TYR A O 1
ATOM 670 N N . GLY A 1 88 ? 4.257 -11.235 14.850 1.00 95.38 88 GLY A N 1
ATOM 671 C CA . GLY A 1 88 ? 4.837 -12.092 15.884 1.00 95.38 88 GLY A CA 1
ATOM 672 C C . GLY A 1 88 ? 5.710 -13.198 15.279 1.00 95.38 88 GLY A C 1
ATOM 673 O O . GLY A 1 88 ? 6.689 -12.921 14.580 1.00 95.38 88 GLY A O 1
ATOM 674 N N . THR A 1 89 ? 5.354 -14.454 15.549 1.00 96.31 89 THR A N 1
ATOM 675 C CA . THR A 1 89 ? 6.023 -15.652 15.011 1.00 96.31 89 THR A CA 1
ATOM 676 C C . THR A 1 89 ? 5.423 -16.149 13.693 1.00 96.31 89 THR A C 1
ATOM 678 O O . THR A 1 89 ? 6.005 -17.029 13.064 1.00 96.31 89 THR A O 1
ATOM 681 N N . ILE A 1 90 ? 4.292 -15.589 13.253 1.00 95.00 90 ILE A N 1
ATOM 682 C CA . ILE A 1 90 ? 3.589 -16.007 12.037 1.00 95.00 90 ILE A CA 1
ATOM 683 C C . ILE A 1 90 ? 4.150 -15.233 10.843 1.00 95.00 90 ILE A C 1
ATOM 685 O O . ILE A 1 90 ? 4.268 -14.008 10.890 1.00 95.00 90 ILE A O 1
ATOM 689 N N . SER A 1 91 ? 4.469 -15.951 9.767 1.00 96.44 91 SER A N 1
ATOM 690 C CA . SER A 1 91 ? 4.859 -15.390 8.472 1.00 96.44 91 SER A CA 1
ATOM 691 C C . SER A 1 91 ? 3.959 -15.965 7.381 1.00 96.44 91 SER A C 1
ATOM 693 O O . SER A 1 91 ? 3.743 -17.177 7.348 1.00 96.44 91 SER A O 1
ATOM 695 N N . LYS A 1 92 ? 3.439 -15.109 6.499 1.00 93.00 92 LYS A N 1
ATOM 696 C CA . LYS A 1 92 ? 2.628 -15.495 5.336 1.00 93.00 92 LYS A CA 1
ATOM 697 C C . LYS A 1 92 ? 3.251 -14.877 4.087 1.00 93.00 92 LYS A C 1
ATOM 699 O O . LYS A 1 92 ? 3.453 -13.664 4.050 1.00 93.00 92 LYS A O 1
ATOM 704 N N . GLN A 1 93 ? 3.563 -15.696 3.082 1.00 95.94 93 GLN A N 1
ATOM 705 C CA . GLN A 1 93 ? 3.907 -15.181 1.755 1.00 95.94 93 GLN A CA 1
ATOM 706 C C . GLN A 1 93 ? 2.656 -14.618 1.080 1.00 95.94 93 GLN A C 1
ATOM 708 O O . GLN A 1 93 ? 1.559 -15.152 1.254 1.00 95.94 93 GLN A O 1
ATOM 713 N N . LEU A 1 94 ? 2.831 -13.509 0.372 1.00 94.56 94 LEU A N 1
ATOM 714 C CA . LEU A 1 94 ? 1.773 -12.794 -0.322 1.00 94.56 94 LEU A CA 1
ATOM 715 C C . LEU A 1 94 ? 2.052 -12.828 -1.816 1.00 94.56 94 LEU A C 1
ATOM 717 O O . LEU A 1 94 ? 3.135 -12.432 -2.254 1.00 94.56 94 LEU A O 1
ATOM 721 N N . ASP A 1 95 ? 1.045 -13.242 -2.570 1.00 94.31 95 ASP A N 1
ATOM 722 C CA . ASP A 1 95 ? 1.066 -13.208 -4.021 1.00 94.31 95 ASP A CA 1
ATOM 723 C C . ASP A 1 95 ? 0.352 -11.944 -4.483 1.00 94.31 95 ASP A C 1
ATOM 725 O O . ASP A 1 95 ? -0.823 -11.730 -4.184 1.00 94.31 95 ASP A O 1
ATOM 729 N N . PHE A 1 96 ? 1.073 -11.091 -5.206 1.00 94.94 96 PHE A N 1
ATOM 730 C CA . PHE A 1 96 ? 0.524 -9.846 -5.723 1.00 94.94 96 PHE A CA 1
ATOM 731 C C . PHE A 1 96 ? 0.149 -9.981 -7.190 1.00 94.94 96 PHE A C 1
ATOM 733 O O . PHE A 1 96 ? 0.965 -10.383 -8.020 1.00 94.94 96 PHE A O 1
ATOM 740 N N . VAL A 1 97 ? -1.071 -9.559 -7.509 1.00 93.44 97 VAL A N 1
ATOM 741 C CA . VAL A 1 97 ? -1.543 -9.401 -8.885 1.00 93.44 97 VAL A CA 1
ATOM 742 C C . VAL A 1 97 ? -1.694 -7.916 -9.213 1.00 93.44 97 VAL A C 1
ATOM 744 O O . VAL A 1 97 ? -2.140 -7.146 -8.355 1.00 93.44 97 VAL A O 1
ATOM 747 N N . PRO A 1 98 ? -1.304 -7.477 -10.422 1.00 94.00 98 PRO A N 1
ATOM 748 C CA . PRO A 1 98 ? -1.573 -6.116 -10.864 1.00 94.00 98 PRO A CA 1
ATOM 749 C C . PRO A 1 98 ? -3.083 -5.893 -10.998 1.00 94.00 98 PRO A C 1
ATOM 751 O O . PRO A 1 98 ? -3.829 -6.802 -11.362 1.00 94.00 98 PRO A O 1
ATOM 754 N N . SER A 1 99 ? -3.521 -4.675 -10.702 1.00 92.94 99 SER A N 1
ATOM 755 C CA . SER A 1 99 ? -4.894 -4.223 -10.932 1.00 92.94 99 SER A CA 1
ATOM 756 C C . SER A 1 99 ? -5.043 -3.515 -12.283 1.00 92.94 99 SER A C 1
ATOM 758 O O . SER A 1 99 ? -4.057 -3.263 -12.975 1.00 92.94 99 SER A O 1
ATOM 760 N N . ASP A 1 100 ? -6.269 -3.104 -12.611 1.00 91.75 100 ASP A N 1
ATOM 761 C CA . ASP A 1 100 ? -6.551 -2.257 -13.778 1.00 91.75 100 ASP A CA 1
ATOM 762 C C . ASP A 1 100 ? -5.984 -0.829 -13.635 1.00 91.75 100 ASP A C 1
ATOM 764 O O . ASP A 1 100 ? -5.855 -0.095 -14.617 1.00 91.75 100 ASP A O 1
ATOM 768 N N . VAL A 1 101 ? -5.613 -0.420 -12.415 1.00 90.94 101 VAL A N 1
ATOM 769 C CA . VAL A 1 101 ? -4.936 0.853 -12.151 1.00 90.94 101 VAL A CA 1
ATOM 770 C C . VAL A 1 101 ? -3.425 0.642 -12.225 1.00 90.94 101 VAL A C 1
ATOM 772 O O . VAL A 1 101 ? -2.841 -0.152 -11.487 1.00 90.94 101 VAL A O 1
ATOM 775 N N . ALA A 1 102 ? -2.767 1.397 -13.106 1.00 91.12 102 ALA A N 1
ATOM 776 C CA . ALA A 1 102 ? -1.333 1.272 -13.331 1.00 91.12 102 ALA A CA 1
ATOM 777 C C . ALA A 1 102 ? -0.530 1.453 -12.030 1.00 91.12 102 ALA A C 1
ATOM 779 O O . ALA A 1 102 ? -0.634 2.478 -11.350 1.00 91.12 102 ALA A O 1
ATOM 780 N N . GLY A 1 103 ? 0.322 0.472 -11.727 1.00 90.94 103 GLY A N 1
ATOM 781 C CA . GLY A 1 103 ? 1.206 0.474 -10.560 1.00 90.94 103 GLY A CA 1
ATOM 782 C C . GLY A 1 103 ? 0.542 0.135 -9.228 1.00 90.94 103 GLY A C 1
ATOM 783 O O . GLY A 1 103 ? 1.237 0.175 -8.215 1.00 90.94 103 GLY A O 1
ATOM 784 N N . LEU A 1 104 ? -0.748 -0.212 -9.229 1.00 94.00 104 LEU A N 1
ATOM 785 C CA . LEU A 1 104 ? -1.477 -0.736 -8.076 1.00 94.00 104 LEU A CA 1
ATOM 786 C C . LEU A 1 104 ? -1.570 -2.264 -8.164 1.00 94.00 104 LEU A C 1
ATOM 788 O O . LEU A 1 104 ? -1.927 -2.816 -9.208 1.00 94.00 104 LEU A O 1
ATOM 792 N N . TYR A 1 105 ? -1.284 -2.925 -7.046 1.00 96.19 105 TYR A N 1
ATOM 793 C CA . TYR A 1 105 ? -1.281 -4.376 -6.898 1.00 96.19 105 TYR A CA 1
ATOM 794 C C . TYR A 1 105 ? -2.079 -4.788 -5.665 1.00 96.19 105 TYR A C 1
ATOM 796 O O . TYR A 1 105 ? -2.032 -4.099 -4.643 1.00 96.19 105 TYR A O 1
ATOM 804 N N . PHE A 1 106 ? -2.732 -5.947 -5.733 1.00 95.06 106 PHE A N 1
ATOM 805 C CA . PHE A 1 106 ? -3.469 -6.532 -4.614 1.00 95.06 106 PHE A CA 1
ATOM 806 C C . PHE A 1 106 ? -2.960 -7.931 -4.278 1.00 95.06 106 PHE A C 1
ATOM 808 O O . PHE A 1 106 ? -2.651 -8.708 -5.180 1.00 95.06 106 PHE A O 1
ATOM 815 N N . SER A 1 107 ? -2.934 -8.254 -2.987 1.00 93.94 107 SER A N 1
ATOM 816 C CA . SER A 1 107 ? -2.858 -9.631 -2.494 1.00 93.94 107 SER A CA 1
ATOM 817 C C . SER A 1 107 ? -4.189 -9.984 -1.823 1.00 93.94 107 SER A C 1
ATOM 819 O O . SER A 1 107 ? -4.528 -9.324 -0.832 1.00 93.94 107 SER A O 1
ATOM 821 N N . PRO A 1 108 ? -4.930 -10.982 -2.340 1.00 80.94 108 PRO A N 1
ATOM 822 C CA . PRO A 1 108 ? -6.123 -11.520 -1.687 1.00 80.94 108 PRO A CA 1
ATOM 823 C C . PRO A 1 108 ? -5.810 -12.341 -0.420 1.00 80.94 108 PRO A C 1
ATOM 825 O O . PRO A 1 108 ? -4.622 -12.661 -0.152 1.00 80.94 108 PRO A O 1
#

Secondary structure (DSSP, 8-state):
-HHHHHHHHHHHHHHHHHHHHHTT-------SEEEEETTEEEEEEESSSS--TTS---EEEEEEES-TTTPEE-TTTTTT--EEEEETTEEEEE--EE-SSTTEEEE-

Sequence (108 aa):
MKTKIITFSLVFIMLLLVMYSISFTPKSASAHISKVFGNYSVEIGWANEPAFAGLMNNIQVIVKKGNVDNGTSITDALAKMQISVKYGTISKQLDFVPSDVAGLYFSP